Protein AF-A0AAN4ZJE5-F1 (afdb_monomer)

pLDDT: mean 86.26, std 5.2, range [58.97, 92.75]

Secondary structure (DSSP, 8-state):
-HHHHHHHHHHHHHHHHHHHHHHHHHSHHHHHHS-HHHHHHHHHHHHHHHHHHHHIIIIIHHHHTTSSHHHHHS-HHHHHHHHIIIIIHHHHHHHHHHHHHHHT-

Sequence (105 aa):
AVLQIISTLIVLLTAPLNARLISVLLSSEASKSLQRSFRVMQLNITMLNIIYSTYHLTVLDLAWFGLATDFFMEQRWTAYIGYVVAVVFQLGTKDFQLMIAINQM

Structure (mmCIF, N/CA/C/O backbone):
data_AF-A0AAN4ZJE5-F1
#
_entry.id   AF-A0AAN4ZJE5-F1
#
loop_
_atom_site.group_PDB
_atom_site.id
_atom_site.type_symbol
_atom_site.label_atom_id
_atom_site.label_alt_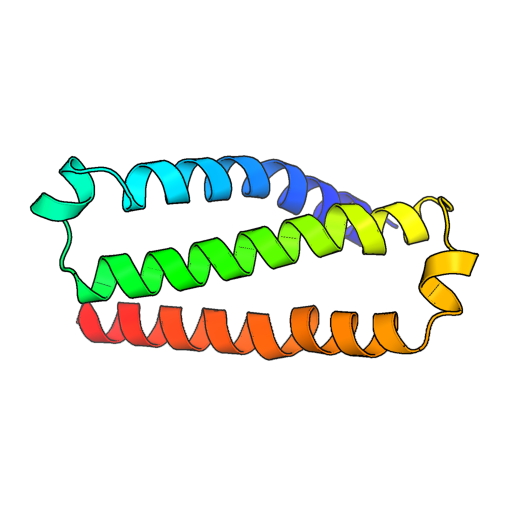id
_atom_site.label_comp_id
_atom_site.label_asym_id
_atom_site.label_entity_id
_atom_site.label_seq_id
_atom_site.pdbx_PDB_ins_code
_atom_site.Cartn_x
_atom_site.Cartn_y
_atom_site.Cartn_z
_atom_site.occupancy
_atom_site.B_iso_or_equiv
_atom_site.auth_seq_id
_atom_site.auth_comp_id
_atom_site.auth_asym_id
_atom_site.auth_atom_id
_atom_site.pdbx_PDB_model_num
ATOM 1 N N . ALA A 1 1 ? 10.952 11.467 -14.281 1.00 74.69 1 ALA A N 1
ATOM 2 C CA . ALA A 1 1 ? 12.031 11.225 -13.297 1.00 74.69 1 ALA A CA 1
ATOM 3 C C . ALA A 1 1 ? 11.700 11.804 -11.919 1.00 74.69 1 ALA A C 1
ATOM 5 O O . ALA A 1 1 ? 11.527 11.023 -10.997 1.00 74.69 1 ALA A O 1
ATOM 6 N N . VAL A 1 2 ? 11.536 13.128 -11.767 1.00 85.50 2 VAL A N 1
ATOM 7 C CA . VAL A 1 2 ? 11.281 13.766 -10.452 1.00 85.50 2 VAL A CA 1
ATOM 8 C C . VAL A 1 2 ? 10.050 13.198 -9.731 1.00 85.50 2 VAL A C 1
ATOM 10 O O . VAL A 1 2 ? 10.141 12.847 -8.561 1.00 85.50 2 VAL A O 1
ATOM 13 N N . LEU A 1 3 ? 8.927 13.026 -10.437 1.00 85.50 3 LEU A N 1
ATOM 14 C CA . LEU A 1 3 ? 7.701 12.460 -9.857 1.00 85.50 3 LEU A CA 1
ATOM 15 C C . LEU A 1 3 ? 7.895 11.031 -9.321 1.00 85.50 3 LEU A C 1
ATOM 17 O O . LEU A 1 3 ? 7.360 10.701 -8.268 1.00 85.50 3 LEU A O 1
ATOM 21 N N . GLN A 1 4 ? 8.691 10.210 -10.015 1.00 82.56 4 GLN A N 1
ATOM 22 C CA . GLN A 1 4 ? 8.979 8.838 -9.593 1.00 82.56 4 GLN A CA 1
ATOM 23 C C . GLN A 1 4 ? 9.802 8.836 -8.305 1.00 82.56 4 GLN A C 1
ATOM 25 O O . GLN A 1 4 ? 9.433 8.172 -7.351 1.00 82.56 4 GLN A O 1
ATOM 30 N N . ILE A 1 5 ? 10.852 9.663 -8.240 1.00 86.31 5 ILE A N 1
ATOM 31 C CA . ILE A 1 5 ? 11.692 9.799 -7.041 1.00 86.31 5 ILE A CA 1
ATOM 32 C C . ILE A 1 5 ? 10.850 10.247 -5.841 1.00 86.31 5 ILE A C 1
ATOM 34 O O . ILE A 1 5 ? 10.964 9.681 -4.756 1.00 86.31 5 ILE A O 1
ATOM 38 N N . ILE A 1 6 ? 9.976 11.239 -6.034 1.00 90.88 6 ILE A N 1
ATOM 39 C CA . ILE A 1 6 ? 9.061 11.706 -4.985 1.00 90.88 6 ILE A CA 1
ATOM 40 C C . ILE A 1 6 ? 8.119 10.576 -4.548 1.00 90.88 6 ILE A C 1
ATOM 42 O O . ILE A 1 6 ? 7.953 10.363 -3.349 1.00 90.88 6 ILE A O 1
ATOM 46 N N . SER A 1 7 ? 7.538 9.831 -5.493 1.00 87.25 7 SER A N 1
ATOM 47 C CA . SER A 1 7 ? 6.673 8.683 -5.196 1.00 87.25 7 SER A CA 1
ATOM 48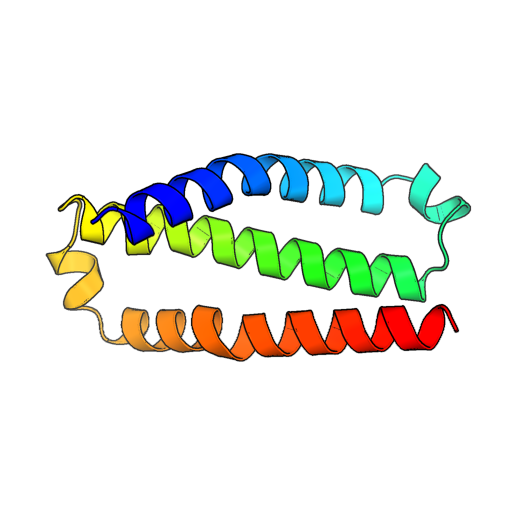 C C . SER A 1 7 ? 7.403 7.623 -4.371 1.00 87.25 7 SER A C 1
ATOM 50 O O . SER A 1 7 ? 6.908 7.227 -3.316 1.00 87.25 7 SER A O 1
ATOM 52 N N . THR A 1 8 ? 8.605 7.223 -4.787 1.00 87.31 8 THR A N 1
ATOM 53 C CA . THR A 1 8 ? 9.441 6.258 -4.063 1.00 87.31 8 THR A CA 1
ATOM 54 C C . THR A 1 8 ? 9.729 6.735 -2.640 1.00 87.31 8 THR A C 1
ATOM 56 O O . THR A 1 8 ? 9.577 5.967 -1.693 1.00 87.31 8 THR A O 1
ATOM 59 N N . LEU A 1 9 ? 10.073 8.015 -2.450 1.00 91.25 9 LEU A N 1
ATOM 60 C CA . LEU A 1 9 ? 10.307 8.582 -1.117 1.00 91.25 9 LEU A CA 1
ATOM 61 C C . LEU A 1 9 ? 9.047 8.551 -0.245 1.00 91.25 9 LEU A C 1
ATOM 63 O O . LEU A 1 9 ? 9.118 8.155 0.918 1.00 91.25 9 LEU A O 1
ATOM 67 N N . ILE A 1 10 ? 7.888 8.919 -0.797 1.00 92.31 10 ILE A N 1
ATOM 68 C CA . ILE A 1 10 ? 6.607 8.842 -0.082 1.00 92.31 10 ILE A CA 1
ATOM 69 C C . ILE A 1 10 ? 6.332 7.398 0.342 1.00 92.31 10 ILE A C 1
ATOM 71 O O . ILE A 1 10 ? 5.991 7.151 1.499 1.00 92.31 10 ILE A O 1
ATOM 75 N N . VAL A 1 11 ? 6.506 6.433 -0.561 1.00 90.44 11 VAL A N 1
ATOM 76 C CA . VAL A 1 11 ? 6.274 5.013 -0.273 1.00 90.44 11 VAL A CA 1
ATOM 77 C C . VAL A 1 11 ? 7.246 4.494 0.788 1.00 90.44 11 VAL A C 1
ATOM 79 O O . VAL A 1 11 ? 6.811 3.831 1.726 1.00 90.44 11 VAL A O 1
ATOM 82 N N . LEU A 1 12 ? 8.531 4.844 0.706 1.00 90.56 12 LEU A N 1
ATOM 83 C CA . LEU A 1 12 ? 9.543 4.450 1.692 1.00 90.56 12 LEU A CA 1
ATOM 84 C C . LEU A 1 12 ? 9.255 5.005 3.090 1.00 90.56 12 LEU A C 1
ATOM 86 O O . LEU A 1 12 ? 9.471 4.309 4.078 1.00 90.56 12 LEU A O 1
ATOM 90 N N . LEU A 1 13 ? 8.748 6.236 3.185 1.00 91.88 13 LEU A N 1
ATOM 91 C CA . LEU A 1 13 ? 8.397 6.855 4.465 1.00 91.88 13 LEU A CA 1
ATOM 92 C C . LEU A 1 13 ? 7.084 6.308 5.038 1.00 91.88 13 LEU A C 1
ATOM 94 O O . LEU A 1 13 ? 6.944 6.161 6.251 1.00 91.88 13 LEU A O 1
ATOM 98 N N . THR A 1 14 ? 6.116 5.990 4.180 1.00 91.06 14 THR A N 1
ATOM 99 C CA . THR A 1 14 ? 4.780 5.539 4.601 1.00 91.06 14 THR A CA 1
ATOM 100 C C . THR A 1 14 ? 4.705 4.039 4.881 1.00 91.06 14 THR A C 1
ATOM 102 O O . THR A 1 14 ? 3.961 3.629 5.770 1.00 91.06 14 THR A O 1
ATOM 105 N N . ALA A 1 15 ? 5.501 3.208 4.205 1.00 89.62 15 ALA A N 1
ATOM 106 C CA . ALA A 1 15 ? 5.558 1.763 4.435 1.00 89.62 15 ALA A CA 1
ATOM 107 C C . ALA A 1 15 ? 5.822 1.365 5.908 1.00 89.62 15 ALA A C 1
ATOM 109 O O . ALA A 1 15 ? 5.028 0.590 6.452 1.00 89.62 15 ALA A O 1
ATOM 110 N N . PRO A 1 16 ? 6.852 1.892 6.608 1.00 91.56 16 PRO A N 1
ATOM 111 C CA . PRO A 1 16 ? 7.091 1.549 8.012 1.00 91.56 16 PRO A CA 1
ATOM 112 C C . PRO A 1 16 ? 5.976 2.055 8.935 1.00 91.56 16 PRO A C 1
ATOM 114 O O . PRO A 1 16 ? 5.661 1.407 9.934 1.00 91.56 16 PRO A O 1
ATOM 117 N N . LEU A 1 17 ? 5.336 3.179 8.592 1.00 92.50 17 LEU A N 1
ATOM 118 C CA . LEU A 1 17 ? 4.183 3.691 9.332 1.00 92.50 17 LEU A CA 1
ATOM 119 C C . LEU A 1 17 ? 2.986 2.745 9.211 1.00 92.50 17 LEU A C 1
ATOM 121 O O . LEU A 1 17 ? 2.379 2.417 10.227 1.00 92.50 17 LEU A O 1
ATOM 125 N N . ASN A 1 18 ? 2.689 2.250 8.007 1.00 92.25 18 ASN A N 1
ATOM 126 C CA . ASN A 1 18 ? 1.619 1.274 7.797 1.00 92.25 18 ASN A CA 1
ATOM 127 C C . ASN A 1 18 ? 1.916 -0.054 8.514 1.00 92.25 18 ASN A C 1
ATOM 129 O O . ASN A 1 18 ? 1.030 -0.620 9.152 1.00 92.25 18 ASN A O 1
ATOM 133 N N . ALA A 1 19 ? 3.167 -0.525 8.487 1.00 90.75 19 ALA A N 1
ATOM 134 C CA . ALA A 1 19 ? 3.572 -1.727 9.217 1.00 90.75 19 ALA A CA 1
ATOM 135 C C . ALA A 1 19 ? 3.375 -1.572 10.737 1.00 90.75 19 ALA A C 1
ATOM 137 O O . ALA A 1 19 ? 2.806 -2.448 11.393 1.00 90.75 19 ALA A O 1
ATOM 138 N N . ARG A 1 20 ? 3.778 -0.425 11.301 1.00 92.44 20 ARG A N 1
ATOM 139 C CA . ARG A 1 20 ? 3.524 -0.093 12.710 1.00 92.44 20 ARG A CA 1
ATOM 140 C C . ARG A 1 20 ? 2.029 0.042 13.004 1.00 92.44 20 ARG A C 1
ATOM 142 O O . ARG A 1 20 ? 1.573 -0.361 14.067 1.00 92.44 20 ARG A O 1
ATOM 149 N N . LEU A 1 21 ? 1.252 0.604 12.085 1.00 92.12 21 LEU A N 1
ATOM 150 C CA . LEU A 1 21 ? -0.183 0.773 12.275 1.00 92.12 21 LEU A CA 1
ATOM 151 C C . LEU A 1 21 ? -0.902 -0.580 12.363 1.00 92.12 21 LEU A C 1
ATOM 153 O O . LEU A 1 21 ? -1.772 -0.736 13.215 1.00 92.12 21 LEU A O 1
ATOM 157 N N . ILE A 1 22 ? -0.493 -1.585 11.579 1.00 92.50 22 ILE A N 1
ATOM 158 C CA . ILE A 1 22 ? -1.004 -2.956 11.733 1.00 92.50 22 ILE A CA 1
ATOM 159 C C . ILE A 1 22 ? -0.749 -3.489 13.139 1.00 92.50 22 ILE A C 1
ATOM 161 O O . ILE A 1 22 ? -1.673 -4.011 13.763 1.00 92.50 22 ILE A O 1
ATOM 165 N N . SER A 1 23 ? 0.478 -3.359 13.652 1.00 91.75 23 SER A N 1
ATOM 166 C CA . SER A 1 23 ? 0.799 -3.901 14.976 1.00 91.75 23 SER A CA 1
ATOM 167 C C . SER A 1 23 ? -0.023 -3.227 16.078 1.00 91.75 23 SER A C 1
ATOM 169 O O . SER A 1 23 ? -0.519 -3.904 16.978 1.00 91.75 23 SER A O 1
ATOM 171 N N . VAL A 1 24 ? -0.259 -1.917 15.961 1.00 92.06 24 VAL A N 1
ATOM 172 C CA . VAL A 1 24 ? -1.139 -1.169 16.868 1.00 92.06 24 VAL A CA 1
ATOM 173 C C . VAL A 1 24 ? -2.591 -1.635 16.745 1.00 92.06 24 VAL A C 1
ATOM 175 O O . VAL A 1 24 ? -3.220 -1.907 17.764 1.00 92.06 24 VAL A O 1
ATOM 178 N N . LEU A 1 25 ? -3.132 -1.782 15.534 1.00 91.00 25 LEU A N 1
ATOM 179 C CA . LEU A 1 25 ? -4.527 -2.193 15.316 1.00 91.00 25 LEU A CA 1
ATOM 180 C C . LEU A 1 25 ? -4.810 -3.635 15.756 1.00 91.00 25 LEU A C 1
ATOM 182 O O . 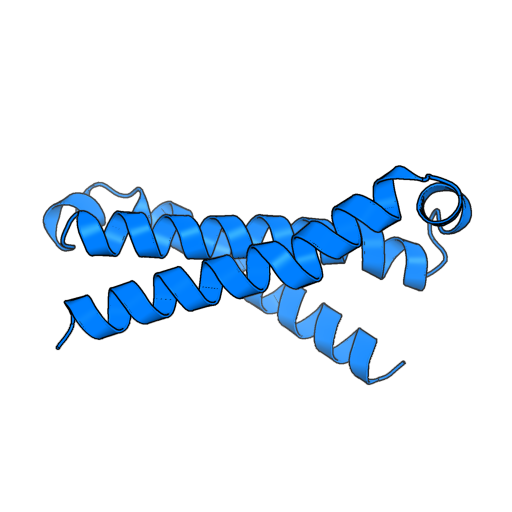LEU A 1 25 ? -5.941 -3.950 16.123 1.00 91.00 25 LEU A O 1
ATOM 186 N N . LEU A 1 26 ? -3.799 -4.503 15.730 1.00 91.31 26 LEU A N 1
ATOM 187 C CA . LEU A 1 26 ? -3.881 -5.878 16.228 1.00 91.31 26 LEU A CA 1
ATOM 188 C C . LEU A 1 26 ? -3.639 -5.988 17.740 1.00 91.31 26 LEU A C 1
ATOM 190 O O . LEU A 1 26 ? -3.876 -7.049 18.319 1.00 91.31 26 LEU A O 1
ATOM 194 N N . SER A 1 27 ? -3.182 -4.916 18.390 1.00 91.06 27 SER A N 1
ATOM 195 C CA . SER A 1 27 ? -2.913 -4.925 19.825 1.00 91.06 27 SER A CA 1
ATOM 196 C C . SER A 1 27 ? -4.190 -5.097 20.656 1.00 91.06 27 SER A C 1
ATOM 198 O O . SER A 1 27 ? -5.290 -4.667 20.290 1.00 91.06 27 SER A O 1
ATOM 200 N N . SER A 1 28 ? -4.034 -5.703 21.835 1.00 82.00 28 SER A N 1
ATOM 201 C CA . SER A 1 28 ? -5.140 -5.876 22.781 1.00 82.00 28 SER A CA 1
ATOM 202 C C . SER A 1 28 ? -5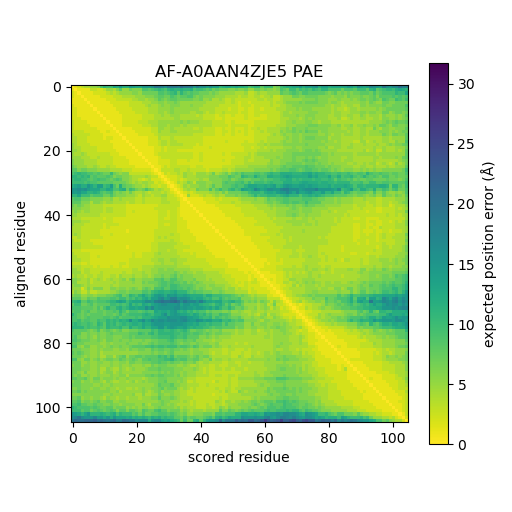.689 -4.539 23.292 1.00 82.00 28 SER A C 1
ATOM 204 O O . SER A 1 28 ? -6.876 -4.452 23.603 1.00 82.00 28 SER A O 1
ATOM 206 N N . GLU A 1 29 ? -4.876 -3.482 23.322 1.00 84.56 29 GLU A N 1
ATOM 207 C CA . GLU A 1 29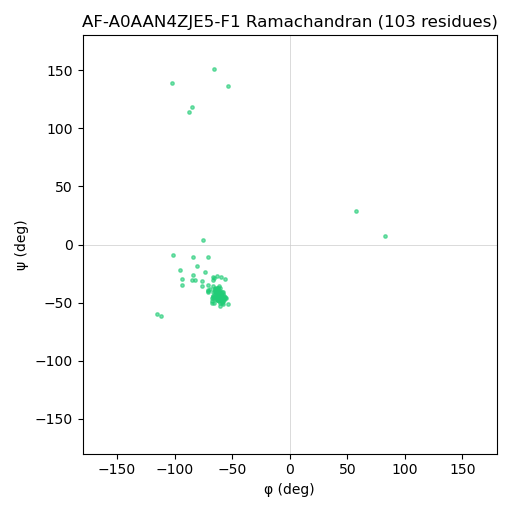 ? -5.317 -2.139 23.704 1.00 84.56 29 GLU A CA 1
ATOM 208 C C . GLU A 1 29 ? -6.280 -1.552 22.678 1.00 84.56 29 GLU A C 1
ATOM 210 O O . GLU A 1 29 ? -7.387 -1.148 23.039 1.00 84.56 29 GLU A O 1
ATOM 215 N N . ALA A 1 30 ? -5.925 -1.610 21.391 1.00 80.38 30 ALA A N 1
ATOM 216 C CA . ALA A 1 30 ? -6.814 -1.184 20.313 1.00 80.38 30 ALA A CA 1
ATOM 217 C C . ALA A 1 30 ? -8.118 -1.992 20.292 1.00 80.38 30 ALA A C 1
ATOM 219 O O . ALA A 1 30 ? -9.167 -1.493 19.881 1.00 80.38 30 ALA A O 1
ATOM 220 N N . SER A 1 31 ? -8.076 -3.243 20.765 1.00 81.56 31 SER A N 1
ATOM 221 C CA . SER A 1 31 ? -9.273 -4.072 20.860 1.00 81.56 31 SER A CA 1
ATOM 222 C C . SER A 1 31 ? -10.305 -3.557 21.871 1.00 81.56 31 SER A C 1
ATOM 224 O O . SER A 1 31 ? -11.500 -3.775 21.669 1.00 81.56 31 SER A O 1
ATOM 226 N N . LYS A 1 32 ? -9.834 -2.867 22.919 1.00 80.81 32 LYS A N 1
ATOM 227 C CA . LYS A 1 32 ? -10.632 -2.344 24.035 1.00 80.81 32 LYS A CA 1
ATOM 228 C C . LYS A 1 32 ? -11.073 -0.899 23.817 1.00 80.81 32 LYS A C 1
ATOM 230 O O . LYS A 1 32 ? -12.154 -0.533 24.262 1.00 80.81 32 LYS A O 1
ATOM 235 N N . SER A 1 33 ? -10.242 -0.085 23.166 1.00 80.00 33 SER A N 1
ATOM 236 C CA . SER A 1 33 ? -10.487 1.351 22.993 1.00 80.00 33 SER A CA 1
ATOM 237 C C . SER A 1 33 ? -11.201 1.710 21.689 1.00 80.00 33 SER A C 1
ATOM 239 O O . SER A 1 33 ? -11.940 2.691 21.664 1.00 80.00 33 SER A O 1
ATOM 241 N N . LEU A 1 34 ? -11.018 0.934 20.611 1.00 83.25 34 LEU A N 1
ATOM 242 C CA . LEU A 1 34 ? -11.641 1.217 19.316 1.00 83.25 34 LEU A CA 1
ATOM 243 C C . LEU A 1 34 ? -12.854 0.332 19.040 1.00 83.25 34 LEU A C 1
ATOM 245 O O . LEU A 1 34 ? -12.820 -0.891 19.214 1.00 83.25 34 LEU A O 1
ATOM 249 N N . GLN A 1 35 ? -13.897 0.955 18.483 1.00 87.56 35 GLN A N 1
ATOM 250 C CA . GLN A 1 35 ? -15.039 0.242 17.920 1.00 87.56 35 GLN A CA 1
ATOM 251 C C . GLN A 1 35 ? -14.567 -0.793 16.892 1.00 87.56 35 GLN A C 1
ATOM 253 O O . GLN A 1 35 ? -13.712 -0.527 16.042 1.00 87.56 35 GLN A O 1
ATOM 258 N N . ARG A 1 36 ? -15.147 -1.996 16.963 1.00 85.88 36 ARG A N 1
ATOM 259 C CA . ARG A 1 36 ? -14.747 -3.131 16.122 1.00 85.88 36 ARG A CA 1
ATOM 260 C C . ARG A 1 36 ? -14.869 -2.820 14.626 1.00 85.88 36 ARG A C 1
ATOM 262 O O . ARG A 1 36 ? -13.973 -3.198 13.879 1.00 85.88 36 ARG A O 1
ATOM 269 N N . SER A 1 37 ? -15.936 -2.137 14.202 1.00 86.19 37 SER A N 1
ATOM 270 C CA . SER A 1 37 ? -16.170 -1.737 12.804 1.00 86.19 37 SER A CA 1
ATOM 271 C C . SER A 1 37 ? -15.052 -0.831 12.285 1.00 86.19 37 SER A C 1
ATOM 273 O O . SER A 1 37 ? -14.411 -1.166 11.291 1.00 86.19 37 SER A O 1
ATOM 275 N N . PHE A 1 38 ? -14.747 0.247 13.012 1.00 88.75 38 PHE A N 1
ATOM 276 C CA . PHE A 1 38 ? -13.662 1.168 12.675 1.00 88.75 38 PHE A CA 1
ATOM 277 C C . PHE A 1 38 ? -12.313 0.446 12.599 1.00 88.75 38 PHE A C 1
ATOM 279 O O . PHE A 1 38 ? -11.580 0.590 11.623 1.00 88.75 38 PHE A O 1
ATOM 286 N N . ARG A 1 39 ? -11.999 -0.392 13.596 1.00 89.69 39 ARG A N 1
ATOM 287 C CA . ARG A 1 39 ? -10.734 -1.138 13.639 1.00 89.69 39 ARG A CA 1
ATOM 288 C C . ARG A 1 39 ? -10.572 -2.057 12.430 1.00 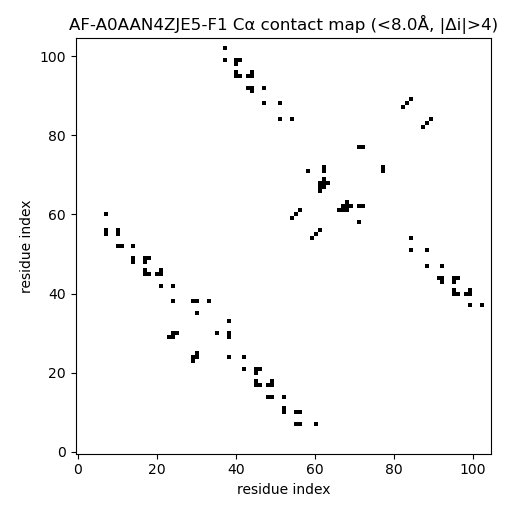89.69 39 ARG A C 1
ATOM 290 O O . ARG A 1 39 ? -9.493 -2.111 11.850 1.00 89.69 39 ARG A O 1
ATOM 297 N N . VAL A 1 40 ? -11.634 -2.763 12.040 1.00 89.31 40 VAL A N 1
ATOM 298 C CA . VAL A 1 40 ? -11.622 -3.655 10.871 1.00 89.31 40 VAL A CA 1
ATOM 299 C C . VAL A 1 40 ? -11.464 -2.862 9.573 1.00 89.31 40 VAL A C 1
ATOM 301 O O . VAL A 1 40 ? -10.647 -3.243 8.740 1.00 89.31 40 VAL A O 1
ATOM 304 N N . MET A 1 41 ? -12.183 -1.752 9.394 1.00 90.31 41 MET A N 1
ATOM 305 C CA . MET A 1 41 ? -12.047 -0.911 8.195 1.00 90.31 41 MET A CA 1
ATOM 306 C C . MET A 1 41 ? -10.640 -0.314 8.083 1.00 90.31 41 MET A C 1
ATOM 308 O O . MET A 1 41 ? -9.999 -0.431 7.040 1.00 90.31 41 MET A O 1
ATOM 312 N N . GLN A 1 42 ? -10.114 0.236 9.181 1.00 91.25 42 GLN A N 1
ATOM 313 C CA . GLN A 1 42 ? -8.765 0.796 9.219 1.00 91.25 42 GLN A CA 1
ATOM 314 C C . GLN A 1 42 ? -7.698 -0.271 8.942 1.00 91.25 42 GLN A C 1
ATOM 316 O O . GLN A 1 42 ? -6.710 -0.000 8.257 1.00 91.25 42 GLN A O 1
ATOM 321 N N . LEU A 1 43 ? -7.896 -1.499 9.429 1.00 91.88 43 LEU A N 1
ATOM 322 C CA . LEU A 1 43 ? -6.991 -2.611 9.158 1.00 91.88 43 LEU A CA 1
ATOM 323 C C . LEU A 1 43 ? -7.010 -3.009 7.677 1.00 91.88 43 LEU A C 1
ATOM 325 O O . LEU A 1 43 ? -5.943 -3.209 7.105 1.00 91.88 43 LEU A O 1
ATOM 329 N N . ASN A 1 44 ? -8.181 -3.042 7.031 1.00 91.12 44 ASN A N 1
ATOM 330 C CA . ASN A 1 44 ? -8.282 -3.294 5.589 1.00 91.12 44 ASN A CA 1
ATOM 331 C C . ASN A 1 44 ? -7.566 -2.213 4.764 1.00 91.12 44 ASN A C 1
ATOM 333 O O . ASN A 1 44 ? -6.769 -2.549 3.893 1.00 91.12 44 ASN A O 1
ATOM 337 N N . ILE A 1 45 ? -7.768 -0.929 5.085 1.00 91.44 45 ILE A N 1
ATOM 338 C CA . ILE A 1 45 ? -7.045 0.182 4.438 1.00 91.44 45 ILE A CA 1
ATOM 339 C C . ILE A 1 45 ? -5.531 0.007 4.594 1.00 91.44 45 ILE A C 1
ATOM 341 O O . ILE A 1 45 ? -4.773 0.123 3.633 1.00 91.44 45 ILE A O 1
ATOM 345 N N . THR A 1 46 ? -5.081 -0.294 5.812 1.00 92.75 46 THR A N 1
ATOM 346 C CA . THR A 1 46 ? -3.650 -0.425 6.109 1.00 92.75 46 THR A CA 1
ATOM 347 C C . THR A 1 46 ? -3.031 -1.611 5.361 1.00 92.75 46 THR A C 1
ATOM 349 O O . THR A 1 46 ? -1.926 -1.495 4.834 1.00 92.75 46 THR A O 1
ATOM 352 N N . MET A 1 47 ? -3.758 -2.727 5.250 1.00 90.81 47 MET A N 1
ATOM 353 C CA . MET A 1 47 ? -3.345 -3.892 4.462 1.00 90.81 47 MET A CA 1
ATOM 354 C C . MET A 1 47 ? -3.224 -3.559 2.972 1.00 90.81 47 MET A C 1
ATOM 356 O O . MET A 1 47 ? -2.195 -3.861 2.372 1.00 90.81 47 MET A O 1
ATOM 360 N N . LEU A 1 48 ? -4.220 -2.885 2.385 1.00 90.62 48 LEU A N 1
ATOM 361 C CA . LEU A 1 48 ? -4.167 -2.450 0.983 1.00 90.62 48 LEU A CA 1
ATOM 362 C C . LEU A 1 48 ? -2.962 -1.539 0.719 1.00 90.62 48 LEU A C 1
ATOM 364 O O . LEU A 1 48 ? -2.254 -1.728 -0.271 1.00 90.62 48 LEU A O 1
ATOM 368 N N . ASN A 1 49 ? -2.679 -0.608 1.633 1.00 90.62 49 ASN A N 1
ATOM 369 C CA . ASN A 1 49 ? -1.524 0.280 1.528 1.00 90.62 49 ASN A CA 1
ATOM 370 C C . ASN A 1 49 ? -0.192 -0.476 1.594 1.00 90.62 49 ASN A C 1
ATOM 372 O O . ASN A 1 49 ? 0.724 -0.141 0.850 1.00 90.62 49 ASN A O 1
ATOM 376 N N . ILE A 1 50 ? -0.069 -1.506 2.437 1.00 91.12 50 ILE A N 1
ATOM 377 C CA . ILE A 1 50 ? 1.151 -2.326 2.494 1.00 91.12 50 ILE A CA 1
ATOM 378 C C . ILE A 1 50 ? 1.341 -3.107 1.203 1.00 91.12 50 ILE A C 1
ATOM 380 O O . ILE A 1 50 ? 2.438 -3.083 0.653 1.00 91.12 50 ILE A O 1
ATOM 384 N N . ILE A 1 51 ? 0.290 -3.749 0.685 1.00 90.00 51 ILE A N 1
ATOM 385 C CA . ILE A 1 51 ? 0.393 -4.500 -0.572 1.00 90.00 51 ILE A CA 1
ATOM 386 C C . ILE A 1 51 ? 0.774 -3.549 -1.718 1.00 90.00 51 ILE A C 1
ATOM 388 O O . ILE A 1 51 ? 1.651 -3.877 -2.518 1.00 90.00 51 ILE A O 1
ATOM 392 N N . TYR A 1 52 ? 0.187 -2.345 -1.758 1.00 89.75 52 TYR A N 1
ATOM 393 C CA . TYR A 1 52 ? 0.581 -1.293 -2.698 1.00 89.75 52 TYR A CA 1
ATOM 394 C C . TYR A 1 52 ? 2.063 -0.916 -2.548 1.00 89.75 52 TYR A C 1
ATOM 396 O O . TYR A 1 52 ? 2.795 -0.930 -3.535 1.00 89.75 52 TYR A O 1
ATOM 404 N N . SER A 1 53 ? 2.527 -0.616 -1.329 1.00 90.31 53 SER A N 1
ATOM 405 C CA . SER A 1 53 ? 3.925 -0.254 -1.065 1.00 90.31 53 SER A CA 1
ATOM 406 C C . SER A 1 53 ? 4.889 -1.367 -1.475 1.00 90.31 53 SER A C 1
ATOM 408 O O . SER A 1 53 ? 5.909 -1.088 -2.101 1.00 90.31 53 SER A O 1
ATOM 410 N N . THR A 1 54 ? 4.564 -2.627 -1.177 1.00 89.44 54 THR A N 1
ATOM 411 C CA . THR A 1 54 ? 5.367 -3.783 -1.587 1.00 89.44 54 THR A CA 1
ATOM 412 C C . THR A 1 54 ? 5.441 -3.882 -3.104 1.00 89.44 54 THR A C 1
ATOM 414 O O . THR A 1 54 ? 6.540 -3.987 -3.642 1.00 89.44 54 THR A O 1
ATOM 417 N N . TYR A 1 55 ? 4.310 -3.795 -3.809 1.00 88.38 55 TYR A N 1
ATOM 418 C CA . TYR A 1 55 ? 4.291 -3.819 -5.272 1.00 88.38 55 TYR A CA 1
ATOM 419 C C . TYR A 1 55 ? 5.099 -2.662 -5.878 1.00 88.38 55 TYR A C 1
ATOM 421 O O . TYR A 1 55 ? 5.891 -2.872 -6.794 1.00 88.38 55 TYR A O 1
ATOM 429 N N . HIS A 1 56 ? 4.951 -1.450 -5.341 1.00 88.38 56 HIS A N 1
ATOM 430 C CA . HIS A 1 56 ? 5.670 -0.278 -5.830 1.00 88.38 56 HIS A CA 1
ATOM 431 C C . HIS A 1 56 ? 7.187 -0.455 -5.710 1.00 88.38 56 HIS A C 1
ATOM 433 O O . HIS A 1 56 ? 7.901 -0.309 -6.697 1.00 88.38 56 HIS A O 1
ATOM 439 N N . LEU A 1 57 ? 7.669 -0.857 -4.532 1.00 88.31 57 LEU A N 1
ATOM 440 C CA . LEU A 1 57 ? 9.102 -1.004 -4.270 1.00 88.31 57 LEU A CA 1
ATOM 441 C C . LEU A 1 57 ? 9.727 -2.204 -4.996 1.00 88.31 57 LEU A C 1
ATOM 443 O O . LEU A 1 57 ? 10.886 -2.138 -5.393 1.00 88.31 57 LEU A O 1
ATOM 447 N N . THR A 1 58 ? 8.988 -3.307 -5.154 1.00 86.38 58 THR A N 1
ATOM 448 C CA . THR A 1 58 ? 9.538 -4.567 -5.696 1.00 86.38 58 THR A CA 1
ATOM 449 C C . THR A 1 58 ? 9.317 -4.755 -7.189 1.00 86.38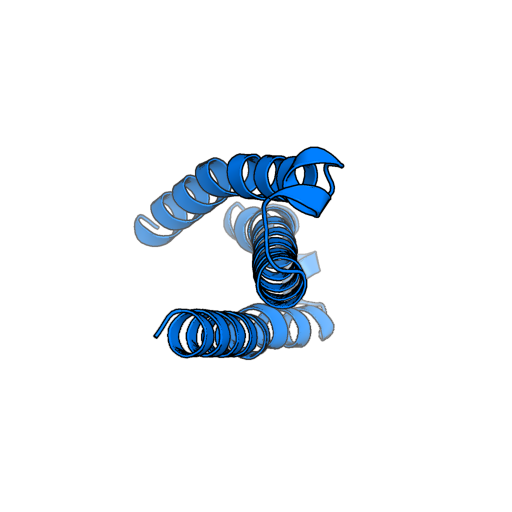 58 THR A C 1
ATOM 451 O O . THR A 1 58 ? 10.041 -5.528 -7.802 1.00 86.38 58 THR A O 1
ATOM 454 N N . VAL A 1 59 ? 8.337 -4.080 -7.790 1.00 86.06 59 VAL A N 1
ATOM 455 C CA . VAL A 1 59 ? 8.037 -4.229 -9.220 1.00 86.06 59 VAL A CA 1
ATOM 456 C C . VAL A 1 59 ? 8.306 -2.924 -9.950 1.00 86.06 59 VAL A C 1
ATOM 458 O O . VAL A 1 59 ? 9.155 -2.889 -10.836 1.00 86.06 59 VAL A O 1
ATOM 461 N N . LEU A 1 60 ? 7.616 -1.844 -9.572 1.00 83.00 60 LEU A N 1
ATOM 462 C CA . LEU A 1 60 ? 7.689 -0.578 -10.308 1.00 83.00 60 LEU A CA 1
ATOM 463 C C . LEU A 1 60 ? 9.068 0.071 -10.196 1.00 83.00 60 LEU A C 1
ATOM 465 O O . LEU A 1 60 ? 9.658 0.416 -11.217 1.00 83.00 60 LEU A O 1
ATOM 469 N N . ASP A 1 61 ? 9.593 0.203 -8.979 1.00 84.75 61 ASP A N 1
ATOM 470 C CA . ASP A 1 61 ? 10.875 0.865 -8.764 1.00 84.75 61 ASP A CA 1
ATOM 471 C C . ASP A 1 61 ? 12.037 0.014 -9.281 1.00 84.75 61 ASP A C 1
ATOM 473 O O . ASP A 1 61 ? 12.909 0.550 -9.961 1.00 84.75 61 ASP A O 1
ATOM 477 N N . LEU A 1 62 ? 12.026 -1.310 -9.071 1.00 84.94 62 LEU A N 1
ATOM 478 C CA . LEU A 1 62 ? 13.053 -2.187 -9.651 1.00 84.94 62 LEU A CA 1
ATOM 479 C C . LEU A 1 62 ? 13.073 -2.088 -11.181 1.00 84.94 62 LEU A C 1
ATOM 481 O O . LEU A 1 62 ? 14.125 -1.795 -11.752 1.00 84.94 62 LEU A O 1
ATOM 485 N N . ALA A 1 63 ? 11.915 -2.227 -11.835 1.00 83.00 63 ALA A N 1
ATOM 486 C CA . ALA A 1 63 ? 11.826 -2.118 -13.287 1.00 83.00 63 ALA A CA 1
ATOM 487 C C . ALA A 1 63 ? 12.249 -0.728 -13.794 1.00 83.00 63 ALA A C 1
ATOM 489 O O . ALA A 1 63 ? 12.881 -0.631 -14.847 1.00 83.00 63 ALA A O 1
ATOM 490 N N . TRP A 1 64 ? 11.942 0.340 -13.049 1.00 82.50 64 TRP A N 1
ATOM 491 C CA . TRP A 1 64 ? 12.327 1.710 -13.397 1.00 82.50 64 TRP A CA 1
ATOM 492 C C . TRP A 1 64 ? 13.831 1.967 -13.247 1.00 82.50 64 TRP A C 1
ATOM 494 O O . TRP A 1 64 ? 14.426 2.643 -14.085 1.00 82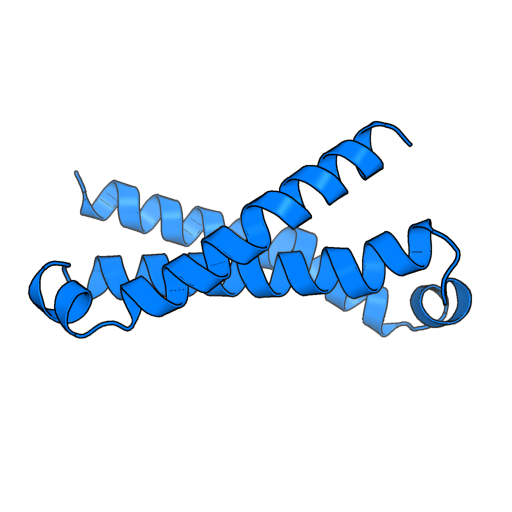.50 64 TRP A O 1
ATOM 504 N N . PHE A 1 65 ? 14.468 1.413 -12.212 1.00 83.06 65 PHE A N 1
ATOM 505 C CA . PHE A 1 65 ? 15.919 1.496 -12.012 1.00 83.06 65 PHE A CA 1
ATOM 506 C C . PHE A 1 65 ? 16.720 0.570 -12.947 1.00 83.06 65 PHE A C 1
ATOM 508 O O . PHE A 1 65 ? 17.944 0.519 -12.846 1.00 83.06 65 PHE A O 1
ATOM 515 N N . GLY A 1 66 ? 16.058 -0.141 -13.867 1.00 80.25 66 GLY A N 1
ATOM 516 C CA . GLY A 1 66 ? 16.705 -1.054 -14.813 1.00 80.25 66 GLY A CA 1
ATOM 517 C C . GLY A 1 66 ? 16.990 -2.444 -14.238 1.00 80.25 66 GLY A C 1
ATOM 518 O O . GLY A 1 66 ? 17.659 -3.254 -14.877 1.00 80.25 66 GLY A O 1
ATOM 519 N N . LEU A 1 67 ? 16.512 -2.736 -13.025 1.00 80.12 67 LEU A N 1
ATOM 520 C CA . LEU A 1 67 ? 16.673 -4.033 -12.379 1.00 80.12 67 LEU A CA 1
ATOM 521 C C . LEU A 1 67 ? 15.520 -4.949 -12.795 1.00 80.12 67 LEU A C 1
ATOM 523 O O . LEU A 1 67 ? 14.367 -4.718 -12.438 1.00 80.12 67 LEU A O 1
ATOM 527 N N . ALA A 1 68 ? 15.842 -6.013 -13.533 1.00 79.81 68 ALA A N 1
ATOM 528 C CA . ALA A 1 68 ? 14.874 -7.016 -13.987 1.00 79.81 68 ALA A CA 1
ATOM 529 C C . ALA A 1 68 ? 13.708 -6.440 -14.827 1.00 79.81 68 ALA A C 1
ATOM 531 O O . ALA A 1 68 ? 12.612 -6.999 -14.839 1.00 79.81 68 ALA A O 1
ATOM 532 N N . THR A 1 69 ? 13.937 -5.337 -15.551 1.00 79.81 69 THR A N 1
ATOM 533 C CA . THR A 1 69 ? 12.925 -4.684 -16.398 1.00 79.81 69 THR A CA 1
ATOM 534 C C . THR A 1 69 ? 12.327 -5.647 -17.419 1.00 79.81 69 THR A C 1
ATOM 536 O O . THR A 1 69 ? 11.105 -5.725 -17.517 1.00 79.81 69 THR A O 1
ATOM 539 N N . ASP A 1 70 ? 13.160 -6.434 -18.104 1.00 80.00 70 ASP A N 1
ATOM 540 C CA . ASP A 1 70 ? 12.703 -7.412 -19.100 1.00 80.00 70 ASP A CA 1
ATOM 541 C C . ASP A 1 70 ? 11.816 -8.483 -18.451 1.00 80.00 70 ASP A C 1
ATOM 543 O O . ASP A 1 70 ? 10.724 -8.779 -18.931 1.00 80.00 70 ASP A O 1
ATOM 547 N N . PHE A 1 71 ? 12.208 -8.971 -17.269 1.00 82.12 71 PHE A N 1
ATOM 548 C CA . PHE A 1 71 ? 11.418 -9.942 -16.514 1.00 82.12 71 PHE A CA 1
ATOM 549 C C . PHE A 1 71 ? 10.034 -9.402 -16.132 1.00 82.12 71 PHE A C 1
ATOM 551 O O . PHE A 1 71 ? 9.058 -10.140 -16.201 1.00 82.12 71 PHE A O 1
ATOM 558 N N . PHE A 1 72 ? 9.912 -8.134 -15.733 1.00 78.75 72 PHE A N 1
ATOM 559 C CA . PHE A 1 72 ? 8.611 -7.572 -15.359 1.00 78.75 72 PHE A CA 1
ATOM 560 C C . PHE A 1 72 ? 7.780 -7.104 -16.562 1.00 78.75 72 PHE A C 1
ATOM 562 O O . PHE A 1 72 ? 6.552 -7.176 -16.513 1.00 78.75 72 PHE A O 1
ATOM 569 N N . MET A 1 73 ? 8.402 -6.648 -17.649 1.00 74.19 73 MET A N 1
ATOM 570 C CA . MET A 1 73 ? 7.680 -6.120 -18.813 1.00 74.19 73 MET A CA 1
ATOM 571 C C . MET A 1 73 ? 7.222 -7.209 -19.792 1.00 74.19 73 MET A C 1
ATOM 573 O O . MET A 1 73 ? 6.209 -7.029 -20.464 1.00 74.19 73 MET A O 1
ATOM 577 N N . GLU A 1 74 ? 7.903 -8.355 -19.853 1.00 80.88 74 GLU A N 1
ATOM 578 C CA . GLU A 1 74 ? 7.528 -9.458 -20.754 1.00 80.88 74 GLU A CA 1
ATOM 579 C C . GLU A 1 74 ? 6.385 -10.330 -20.213 1.00 80.88 74 GLU A C 1
ATOM 581 O O . GLU A 1 74 ? 5.720 -11.066 -20.949 1.00 80.88 74 GLU A O 1
ATOM 586 N N . GLN A 1 75 ? 6.128 -10.258 -18.910 1.00 82.06 75 GLN A N 1
ATOM 587 C CA . GLN A 1 75 ? 5.171 -11.125 -18.244 1.00 82.06 75 GLN A CA 1
ATOM 588 C C . GLN A 1 75 ? 3.750 -10.573 -18.345 1.00 82.06 75 GLN A C 1
ATOM 590 O O . GLN A 1 75 ? 3.421 -9.538 -17.782 1.00 82.06 75 GLN A O 1
ATOM 595 N N . ARG A 1 76 ? 2.839 -11.316 -18.982 1.00 82.25 76 ARG A N 1
ATOM 596 C CA . ARG A 1 76 ? 1.437 -10.879 -19.156 1.00 82.25 76 ARG A CA 1
ATOM 597 C C . ARG A 1 76 ? 0.720 -10.545 -17.846 1.00 82.25 76 ARG A C 1
ATOM 599 O O . ARG A 1 76 ? -0.187 -9.721 -17.852 1.00 82.25 76 ARG A O 1
ATOM 606 N N . TRP A 1 77 ? 1.090 -11.189 -16.738 1.00 83.00 77 TRP A N 1
ATOM 607 C CA . TRP A 1 77 ? 0.440 -10.997 -15.442 1.00 83.00 77 TRP A CA 1
ATOM 608 C C . TRP A 1 77 ? 0.781 -9.655 -14.778 1.00 83.00 77 TRP A C 1
ATOM 610 O O . TRP A 1 77 ? -0.028 -9.165 -13.993 1.00 83.00 77 TRP A O 1
ATOM 620 N N . THR A 1 78 ? 1.911 -9.018 -15.099 1.00 82.12 78 THR A N 1
ATOM 621 C CA . THR A 1 78 ? 2.312 -7.755 -14.450 1.00 82.12 78 THR A CA 1
ATOM 622 C C . THR A 1 78 ? 1.367 -6.613 -14.793 1.00 82.12 78 THR A C 1
ATOM 624 O O . THR A 1 78 ? 1.028 -5.825 -13.915 1.00 82.12 78 THR A O 1
ATOM 627 N N . ALA A 1 79 ? 0.837 -6.580 -16.018 1.00 80.50 79 ALA A N 1
ATOM 628 C CA . ALA A 1 79 ? -0.196 -5.627 -16.415 1.00 80.50 79 ALA A CA 1
ATOM 629 C C . ALA A 1 79 ? -1.492 -5.790 -15.595 1.00 80.50 79 ALA A C 1
ATOM 631 O O . ALA A 1 79 ? -2.081 -4.797 -15.165 1.00 80.50 79 ALA A O 1
ATOM 632 N N . TYR A 1 80 ? -1.915 -7.031 -15.322 1.00 84.62 80 TYR A N 1
ATOM 633 C CA . TYR A 1 80 ? -3.092 -7.299 -14.485 1.00 84.62 80 TYR A CA 1
ATOM 634 C C . TYR A 1 80 ? -2.863 -6.870 -13.037 1.00 84.62 80 TYR A C 1
ATOM 636 O O . TYR A 1 80 ? -3.728 -6.222 -12.450 1.00 84.62 80 TYR A O 1
ATOM 644 N N . ILE A 1 81 ? -1.697 -7.185 -12.465 1.00 84.00 81 ILE A N 1
ATOM 645 C CA . ILE A 1 81 ? -1.359 -6.748 -11.104 1.00 84.00 81 ILE A CA 1
ATOM 646 C C . ILE A 1 81 ? -1.285 -5.221 -11.040 1.00 84.00 81 ILE A C 1
ATOM 648 O O . ILE A 1 81 ? -1.858 -4.626 -10.129 1.00 84.00 81 ILE A O 1
ATOM 652 N N . GLY A 1 82 ? -0.669 -4.579 -12.035 1.00 82.75 82 GLY A N 1
ATOM 653 C CA . GLY A 1 82 ? -0.628 -3.125 -12.150 1.00 82.75 82 GLY A CA 1
ATOM 654 C C . GLY A 1 82 ? -2.023 -2.502 -12.154 1.00 82.75 82 GLY A C 1
ATOM 655 O O . GLY A 1 82 ? -2.266 -1.557 -11.408 1.00 82.75 82 GLY A O 1
ATOM 656 N N . TYR A 1 83 ? -2.964 -3.070 -12.914 1.00 84.50 83 TYR A N 1
ATOM 657 C CA . TYR A 1 83 ? -4.359 -2.626 -12.917 1.00 84.50 83 TYR A CA 1
ATOM 658 C C . TYR A 1 83 ? -5.037 -2.799 -11.550 1.00 84.50 83 TYR A C 1
ATOM 660 O O . TYR A 1 83 ? -5.653 -1.862 -11.042 1.00 84.50 83 TYR A O 1
ATOM 668 N N . VAL A 1 84 ? -4.902 -3.970 -10.920 1.00 86.44 84 VAL A N 1
ATOM 669 C CA . VAL A 1 84 ? -5.500 -4.247 -9.602 1.00 86.44 84 VAL A CA 1
ATOM 670 C C . VAL A 1 84 ? -4.976 -3.269 -8.548 1.00 86.44 84 VAL A C 1
ATOM 672 O O . VAL A 1 84 ? -5.756 -2.679 -7.801 1.00 86.44 84 VAL A O 1
ATOM 675 N N . VAL A 1 85 ? -3.666 -3.034 -8.516 1.00 84.81 85 VAL A N 1
ATOM 676 C CA . VAL A 1 85 ? -3.040 -2.150 -7.528 1.00 84.81 85 VAL A CA 1
ATOM 677 C C . VAL A 1 85 ? -3.372 -0.675 -7.793 1.00 84.81 85 VAL A C 1
ATOM 679 O O . VAL A 1 85 ? -3.646 0.071 -6.852 1.00 84.81 85 VAL A O 1
ATOM 682 N N . ALA A 1 86 ? -3.384 -0.238 -9.055 1.00 81.50 86 ALA A N 1
ATOM 683 C CA . ALA A 1 86 ? -3.646 1.158 -9.407 1.00 81.50 86 ALA A CA 1
ATOM 684 C C . ALA A 1 86 ? -5.130 1.543 -9.316 1.00 81.50 86 ALA A C 1
ATOM 686 O O . ALA A 1 86 ? -5.444 2.694 -9.023 1.00 81.50 86 ALA A O 1
ATOM 687 N N . VAL A 1 87 ? -6.042 0.603 -9.574 1.00 85.75 87 VAL A N 1
ATOM 688 C CA . VAL A 1 87 ? -7.480 0.889 -9.678 1.00 85.75 87 VAL A CA 1
ATOM 689 C C . VAL A 1 87 ? -8.246 0.265 -8.524 1.00 85.75 87 VAL A C 1
ATOM 691 O O . VAL A 1 87 ? -8.850 0.984 -7.731 1.00 85.75 87 VAL A O 1
ATOM 694 N N . VAL A 1 88 ? -8.207 -1.063 -8.395 1.00 87.50 88 VAL A N 1
ATOM 695 C CA . VAL A 1 88 ? -9.053 -1.791 -7.437 1.00 87.50 88 VAL A CA 1
ATOM 696 C C . VAL A 1 88 ? -8.704 -1.408 -6.002 1.00 87.50 88 VAL A C 1
ATOM 698 O O . VAL A 1 88 ? -9.597 -1.106 -5.216 1.00 87.50 88 VAL A O 1
ATOM 701 N N . PHE A 1 89 ? -7.416 -1.349 -5.660 1.00 88.38 89 PHE A N 1
ATOM 702 C CA . PHE A 1 89 ? -7.006 -0.983 -4.301 1.00 88.38 89 PHE A CA 1
ATOM 703 C C . PHE A 1 89 ? -7.290 0.482 -3.981 1.00 88.38 89 PHE A C 1
ATOM 705 O O . PHE A 1 89 ? -7.714 0.790 -2.873 1.00 88.38 89 PHE A O 1
ATOM 712 N N . GLN A 1 90 ? -7.104 1.385 -4.945 1.00 85.31 90 GLN A N 1
ATOM 713 C CA . GLN A 1 90 ? -7.402 2.804 -4.753 1.00 85.31 90 GLN A CA 1
ATOM 714 C C . GLN A 1 90 ? -8.898 3.041 -4.528 1.00 85.31 90 GLN A C 1
ATOM 716 O O . GLN A 1 90 ? -9.265 3.841 -3.669 1.00 85.31 90 GLN A O 1
ATOM 721 N N . LEU A 1 91 ? -9.762 2.336 -5.263 1.00 88.75 91 LEU A N 1
ATOM 722 C CA . LEU A 1 91 ? -11.208 2.386 -5.049 1.00 88.75 91 LEU A CA 1
ATOM 723 C C . LEU A 1 91 ? -11.587 1.788 -3.692 1.00 88.75 91 LEU A C 1
ATOM 725 O O . LEU A 1 91 ? -12.218 2.474 -2.897 1.00 88.75 91 LEU A O 1
ATOM 729 N N . GLY A 1 92 ? -11.102 0.585 -3.369 1.00 87.69 92 GLY A N 1
ATOM 730 C CA . GLY A 1 92 ? -11.392 -0.056 -2.084 1.00 87.69 92 GLY A CA 1
ATOM 731 C C . GLY A 1 92 ? -10.946 0.780 -0.880 1.00 87.69 92 GLY A C 1
ATOM 732 O O . GLY A 1 92 ? -11.684 0.914 0.093 1.00 87.69 92 GLY A O 1
ATOM 733 N N . THR A 1 93 ? -9.771 1.414 -0.950 1.00 88.38 93 THR A N 1
ATOM 734 C CA . THR A 1 93 ? -9.304 2.333 0.098 1.00 88.38 93 THR A CA 1
ATOM 735 C C . THR A 1 93 ? -10.239 3.532 0.254 1.00 88.38 93 THR A C 1
ATOM 737 O O . THR A 1 93 ? -10.566 3.891 1.385 1.00 88.38 93 THR A O 1
ATOM 740 N N . LYS A 1 94 ? -10.706 4.133 -0.848 1.00 88.38 94 LYS A N 1
ATOM 741 C CA . LYS A 1 94 ? -11.665 5.248 -0.808 1.00 88.38 94 LYS A CA 1
ATOM 742 C C . LYS A 1 94 ? -13.018 4.823 -0.245 1.00 88.38 94 LYS A C 1
ATOM 744 O O . LYS A 1 94 ? -13.583 5.559 0.558 1.00 88.38 94 LYS A O 1
ATOM 749 N N . ASP A 1 95 ? -13.500 3.637 -0.604 1.00 88.56 95 ASP A N 1
ATOM 750 C CA . ASP A 1 95 ? -14.759 3.096 -0.091 1.00 88.56 95 ASP A CA 1
ATOM 751 C C . ASP A 1 95 ? -14.683 2.895 1.426 1.00 88.56 95 ASP A C 1
ATOM 753 O O . ASP A 1 95 ? -15.544 3.373 2.164 1.00 88.56 95 ASP A O 1
ATOM 757 N N . PHE A 1 96 ? -13.608 2.280 1.929 1.00 88.12 96 PHE A N 1
ATOM 758 C CA . PHE A 1 96 ? -13.420 2.126 3.372 1.00 88.12 96 PHE A CA 1
ATOM 759 C C . PHE A 1 96 ? -13.249 3.468 4.093 1.00 88.12 96 PHE A C 1
ATOM 761 O O . PHE A 1 96 ? -13.775 3.634 5.192 1.00 88.12 96 PHE A O 1
ATOM 768 N N . GLN A 1 97 ? -12.554 4.437 3.492 1.00 88.69 97 GLN A N 1
ATOM 769 C CA . GLN A 1 97 ? -12.438 5.789 4.049 1.00 88.69 97 GLN A CA 1
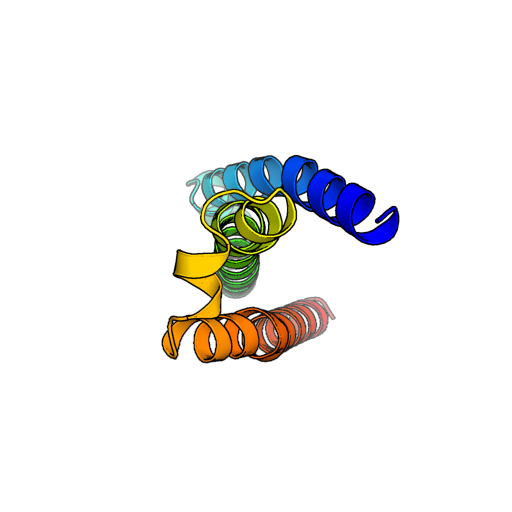ATOM 770 C C . GLN A 1 97 ? -13.799 6.483 4.135 1.00 88.69 97 GLN A C 1
ATOM 772 O O . GLN A 1 97 ? -14.106 7.100 5.153 1.00 88.69 97 GLN A O 1
ATOM 777 N N . LEU A 1 98 ? -14.633 6.342 3.103 1.00 88.56 98 LEU A N 1
ATOM 778 C CA . LEU A 1 98 ? -15.991 6.870 3.092 1.00 88.56 98 LEU A CA 1
ATOM 779 C C . LEU A 1 98 ? -16.847 6.215 4.181 1.00 88.56 98 LEU A C 1
ATOM 781 O O . LEU A 1 98 ? -17.532 6.914 4.923 1.00 88.56 98 LEU A O 1
ATOM 785 N N . MET A 1 99 ? -16.772 4.890 4.328 1.00 86.75 99 MET A N 1
ATOM 786 C CA . MET A 1 99 ? -17.491 4.173 5.385 1.00 86.75 99 MET A CA 1
ATOM 787 C C . MET A 1 99 ? -17.053 4.615 6.785 1.00 86.75 99 MET A C 1
ATOM 789 O O . MET A 1 99 ? -17.898 4.782 7.662 1.00 86.75 99 MET A O 1
ATOM 793 N N . ILE A 1 100 ? -15.751 4.836 6.997 1.00 87.31 100 ILE A N 1
ATOM 794 C CA . ILE A 1 100 ? -15.228 5.380 8.255 1.00 87.31 100 ILE A CA 1
ATOM 795 C C . ILE A 1 100 ? -15.781 6.784 8.506 1.00 87.31 100 ILE A C 1
ATOM 797 O O . ILE A 1 100 ? -16.246 7.047 9.612 1.00 87.31 100 ILE A O 1
ATOM 801 N N . ALA A 1 101 ? -15.756 7.660 7.499 1.00 86.50 101 ALA A N 1
ATOM 802 C CA . ALA A 1 101 ? -16.248 9.029 7.623 1.00 86.50 101 ALA A CA 1
ATOM 803 C C . ALA A 1 101 ? -17.743 9.064 7.977 1.00 86.50 101 ALA A C 1
ATOM 805 O O . ALA A 1 101 ? -18.138 9.802 8.874 1.00 86.50 101 ALA A O 1
ATOM 806 N N . ILE A 1 102 ? -18.557 8.217 7.337 1.00 87.00 102 ILE A N 1
ATOM 807 C CA . ILE A 1 102 ? -19.989 8.079 7.643 1.00 87.00 102 ILE A CA 1
ATOM 808 C C . ILE A 1 102 ? -20.200 7.536 9.059 1.00 87.00 102 ILE A C 1
ATOM 810 O O . ILE A 1 102 ? -21.064 8.020 9.773 1.00 87.00 102 ILE A O 1
ATOM 814 N N . ASN A 1 103 ? -19.409 6.550 9.491 1.00 80.19 103 ASN A N 1
ATOM 815 C CA . ASN A 1 103 ? -19.528 5.962 10.830 1.00 80.19 103 ASN A CA 1
ATOM 816 C C . ASN A 1 103 ? -19.055 6.905 11.959 1.00 80.19 103 ASN A C 1
ATOM 818 O O . ASN A 1 103 ? -19.234 6.581 13.130 1.00 80.19 103 ASN A O 1
ATOM 822 N N . GLN A 1 104 ? -18.398 8.021 11.630 1.00 73.31 104 GLN A N 1
ATOM 823 C CA . GLN A 1 104 ? -17.934 9.034 12.586 1.00 73.31 104 GLN A CA 1
ATOM 824 C C . GLN A 1 104 ? -18.832 10.282 12.653 1.00 73.31 104 GLN A C 1
ATOM 826 O O . GLN A 1 104 ? -18.605 11.115 13.532 1.00 73.31 104 GLN A O 1
ATOM 831 N N . MET A 1 105 ? -19.806 10.416 11.744 1.00 58.97 105 MET A N 1
ATOM 832 C CA . MET A 1 105 ? -20.869 11.433 11.783 1.00 58.97 105 MET A CA 1
ATOM 833 C C . MET A 1 105 ? -22.015 10.996 12.695 1.00 58.97 105 MET A C 1
ATOM 835 O O . MET A 1 105 ? -22.574 11.889 13.368 1.00 58.97 105 MET A O 1
#

Foldseek 3Di:
DVVLVVVLVVLVVVLVVLVVVLVVLPDPVVVPPPDPLLSVLSNLLSVLSNVLSCCCVPQVVCLVVVHCVVVLVVDPCNVVVVCCSVPVSVVSNVVSVVVNVVVVD

Solvent-accessible surface area (backbone atoms only — not comparable to full-atom values): 5744 Å² total; per-residue (Å²): 109,71,69,55,56,53,48,52,51,52,39,63,62,44,42,61,52,38,56,51,47,50,56,49,64,70,29,74,62,40,63,74,75,43,58,66,68,57,50,52,42,53,48,53,40,38,51,50,50,45,54,46,38,51,47,42,61,67,47,54,48,29,34,69,75,62,48,60,30,67,69,54,72,73,38,78,63,46,61,55,52,49,47,44,54,66,46,52,44,52,50,51,40,50,51,42,51,51,52,49,55,61,75,72,108

Radius of gyration: 16.2 Å; Cα contacts (8 Å, |Δi|>4): 67; chains: 1; bounding box: 38×25×45 Å

Organism: NCBI:txid1317129

Nearest PDB structures (foldseek):
  8dt0-assembly2_B  TM=5.930E-01  e=6.657E+00  synthetic construct

Mean predicted aligned error: 5.29 Å